Protein AF-A0A6N9CBY8-F1 (afdb_monomer_lite)

Foldseek 3Di:
DVVVVVVVVVVVVVPDDPPPPCALVNLLVVQLVVLCPDDPPPDPLQSVLSNLLSVLLCVLVVLCDPVNPPSVLVSVLLPDAPPVLLVPDDDDPALVVLCVSCVVSVHDSSVRGDNVRQLVVLVVQLVVLVVVCVVVVPDVVSSSSNSNSSSSND

Sequence (154 aa):
MRRFLFIVCVISFAVGGTAWGWWSGGHGIMTKAAVRALPDDMPEFFRAGERMIAHCSYDPDISKNRGTPHVNSAEHPEHYLDLELLKGKPLPKSRYELIQLCTELGIKPDKVGFVPYAVAEWTERLAVAFAEHRKWPNNSFIQSKCLVYAGFIA

Structure (mmCIF, N/CA/C/O backbone):
data_AF-A0A6N9CBY8-F1
#
_entry.id   AF-A0A6N9CBY8-F1
#
loop_
_atom_site.group_PDB
_atom_site.id
_atom_site.type_symbol
_atom_site.label_atom_id
_atom_site.label_alt_id
_atom_site.label_comp_id
_atom_site.label_asym_id
_atom_site.label_entity_id
_atom_site.label_seq_id
_atom_site.pdbx_PDB_ins_code
_atom_site.Cartn_x
_atom_site.Cartn_y
_atom_site.Cartn_z
_atom_site.occupancy
_atom_site.B_iso_or_equiv
_atom_site.auth_seq_id
_atom_site.auth_comp_id
_atom_site.auth_asym_id
_atom_site.auth_atom_id
_atom_site.pdbx_PDB_model_num
ATOM 1 N N . MET A 1 1 ? -2.396 -35.326 39.104 1.00 62.94 1 MET A N 1
ATOM 2 C CA . MET A 1 1 ? -2.941 -34.668 37.891 1.00 62.94 1 MET A CA 1
ATOM 3 C C . MET A 1 1 ? -2.466 -33.225 37.730 1.00 62.94 1 MET A C 1
ATOM 5 O O . MET A 1 1 ? -1.780 -32.943 36.762 1.00 62.94 1 MET A O 1
ATOM 9 N N . ARG A 1 2 ? -2.723 -32.324 38.690 1.00 70.38 2 ARG A N 1
ATOM 10 C CA . ARG A 1 2 ? -2.383 -30.887 38.583 1.00 70.38 2 ARG A CA 1
ATOM 11 C C . ARG A 1 2 ? -0.879 -30.583 38.412 1.00 70.38 2 ARG A C 1
ATOM 13 O O . ARG A 1 2 ? -0.518 -29.746 37.599 1.00 70.38 2 ARG A O 1
ATOM 20 N N . ARG A 1 3 ? -0.002 -31.321 39.109 1.00 73.94 3 ARG A N 1
ATOM 21 C CA . ARG A 1 3 ? 1.467 -31.234 38.941 1.00 73.94 3 ARG A CA 1
ATOM 22 C C . ARG A 1 3 ? 1.952 -31.759 37.588 1.00 73.94 3 ARG A C 1
ATOM 24 O O . ARG A 1 3 ? 2.873 -31.198 37.018 1.00 73.94 3 ARG A O 1
ATOM 31 N N . PHE A 1 4 ? 1.306 -32.803 37.072 1.00 79.56 4 PHE A N 1
ATOM 32 C CA . PHE A 1 4 ? 1.647 -33.388 35.776 1.00 79.56 4 PHE A CA 1
ATOM 33 C C . PHE A 1 4 ? 1.271 -32.439 34.631 1.00 79.56 4 PHE A C 1
ATOM 35 O O . PHE A 1 4 ? 2.102 -32.172 33.775 1.00 79.56 4 PHE A O 1
ATOM 42 N N . LEU A 1 5 ? 0.077 -31.830 34.682 1.00 77.19 5 LEU A N 1
ATOM 43 C CA . LEU A 1 5 ? -0.313 -30.769 33.743 1.00 77.19 5 LEU A CA 1
ATOM 44 C C . LEU A 1 5 ? 0.651 -29.578 33.777 1.00 77.19 5 LEU A C 1
ATOM 46 O O . LEU A 1 5 ? 1.016 -29.059 32.730 1.00 77.19 5 LEU A O 1
ATOM 50 N N . PHE A 1 6 ? 1.085 -29.166 34.970 1.00 84.00 6 PHE A N 1
ATOM 51 C CA . PHE A 1 6 ? 2.018 -28.051 35.114 1.00 84.00 6 PHE A CA 1
ATOM 52 C C . PHE A 1 6 ? 3.370 -28.351 34.454 1.00 84.00 6 PHE A C 1
ATOM 54 O O . PHE A 1 6 ? 3.898 -27.521 33.722 1.00 84.00 6 PHE A O 1
ATOM 61 N N . ILE A 1 7 ? 3.893 -29.565 34.652 1.00 84.00 7 ILE A N 1
ATOM 62 C CA . ILE A 1 7 ? 5.137 -30.024 34.020 1.00 84.00 7 ILE A CA 1
ATOM 63 C C . ILE A 1 7 ? 4.981 -30.086 32.494 1.00 84.00 7 ILE A C 1
ATOM 65 O O . ILE A 1 7 ? 5.850 -29.596 31.780 1.00 84.00 7 ILE A O 1
ATOM 69 N N . VAL A 1 8 ? 3.861 -30.609 31.986 1.00 82.56 8 VAL A N 1
ATOM 70 C CA . VAL A 1 8 ? 3.581 -30.660 30.540 1.00 82.56 8 VAL A CA 1
ATOM 71 C C . VAL A 1 8 ? 3.495 -29.256 29.928 1.00 82.56 8 VAL A C 1
ATOM 73 O O . VAL A 1 8 ? 4.068 -29.027 28.864 1.00 82.56 8 VAL A O 1
ATOM 76 N N . CYS A 1 9 ? 2.855 -28.290 30.597 1.00 81.06 9 CYS A N 1
ATOM 77 C CA . CYS A 1 9 ? 2.814 -26.898 30.135 1.00 81.06 9 CYS A CA 1
ATOM 78 C C . CYS A 1 9 ? 4.204 -26.248 30.115 1.00 81.06 9 CYS A C 1
ATOM 80 O O . CYS A 1 9 ? 4.548 -25.599 29.131 1.00 81.06 9 CYS A O 1
ATOM 82 N N . VAL A 1 10 ? 5.017 -26.443 31.158 1.00 82.06 10 VAL A N 1
ATOM 83 C CA . VAL A 1 10 ? 6.383 -25.892 31.222 1.00 82.06 10 VAL A CA 1
ATOM 84 C C . VAL A 1 10 ? 7.268 -26.487 30.127 1.00 82.06 10 VAL A C 1
ATOM 86 O O . VAL A 1 10 ? 7.982 -25.746 29.460 1.00 82.06 10 VAL A O 1
ATOM 89 N N . ILE A 1 11 ? 7.178 -27.799 29.881 1.00 80.38 11 ILE A N 1
ATOM 90 C CA . ILE A 1 11 ? 7.903 -28.454 28.784 1.00 80.38 11 ILE A CA 1
ATOM 91 C C . ILE A 1 11 ? 7.416 -27.927 27.427 1.00 80.38 11 ILE A C 1
ATOM 93 O O . ILE A 1 11 ? 8.234 -27.629 26.567 1.00 80.38 11 ILE A O 1
ATOM 97 N N . SER A 1 12 ? 6.108 -27.731 27.239 1.00 75.44 12 SER A N 1
ATOM 98 C CA . SER A 1 12 ? 5.559 -27.196 25.982 1.00 75.44 12 SER A CA 1
ATOM 99 C C . SER A 1 12 ? 6.034 -25.765 25.696 1.00 75.44 12 SER A C 1
ATOM 101 O O . SER A 1 12 ? 6.345 -25.443 24.554 1.00 75.44 12 SER A O 1
ATOM 103 N N . PHE A 1 13 ? 6.159 -24.922 26.727 1.00 72.69 13 PHE A N 1
ATOM 104 C CA . PHE A 1 13 ? 6.748 -23.583 26.602 1.00 72.69 13 PHE A CA 1
ATOM 105 C C . PHE A 1 13 ? 8.266 -23.616 26.380 1.00 72.69 13 PHE A C 1
ATOM 107 O O . PHE A 1 13 ? 8.786 -22.777 25.654 1.00 72.69 13 PHE A O 1
ATOM 114 N N . ALA A 1 14 ? 8.977 -24.578 26.975 1.00 74.31 14 ALA A N 1
ATOM 115 C CA . ALA A 1 14 ? 10.425 -24.723 26.819 1.00 74.31 14 ALA A CA 1
ATOM 116 C C . ALA A 1 14 ? 10.837 -25.313 25.456 1.00 74.31 14 ALA A C 1
ATOM 118 O O . ALA A 1 14 ? 11.952 -25.073 25.001 1.00 74.31 14 ALA A O 1
ATOM 119 N N . VAL A 1 15 ? 9.952 -26.083 24.813 1.00 74.44 15 VAL A N 1
ATOM 120 C CA . VAL A 1 15 ? 10.174 -26.712 23.495 1.00 74.44 15 VAL A CA 1
ATOM 121 C C . VAL A 1 15 ? 9.581 -25.873 22.351 1.00 74.44 15 VAL A C 1
ATOM 123 O O . VAL A 1 15 ? 9.881 -26.113 21.182 1.00 74.44 15 VAL A O 1
ATOM 126 N N . GLY A 1 16 ? 8.776 -24.853 22.663 1.00 67.06 16 GLY A N 1
ATOM 127 C CA . GLY A 1 16 ? 8.313 -23.878 21.683 1.00 67.06 16 GLY A CA 1
ATOM 128 C C . GLY A 1 16 ? 9.490 -23.082 21.123 1.00 67.06 16 GLY A C 1
ATOM 129 O O . GLY A 1 16 ? 10.030 -22.208 21.797 1.00 67.06 16 GLY A O 1
ATOM 130 N N . GLY A 1 17 ? 9.902 -23.382 19.889 1.00 67.62 17 GLY A N 1
ATOM 131 C CA . GLY A 1 17 ? 10.870 -22.558 19.170 1.00 67.62 17 GLY A CA 1
ATOM 132 C C . GLY A 1 17 ? 10.383 -21.112 19.049 1.00 67.62 17 GLY A C 1
ATOM 133 O O . GLY A 1 17 ? 9.183 -20.838 19.091 1.00 67.62 17 GLY A O 1
ATOM 134 N N . THR A 1 18 ? 11.311 -20.170 18.875 1.00 66.25 18 THR A N 1
ATOM 135 C CA . THR A 1 18 ? 10.951 -18.783 18.567 1.00 66.25 18 THR A CA 1
ATOM 136 C C . THR A 1 18 ? 10.151 -18.766 17.267 1.00 66.25 18 THR A C 1
ATOM 138 O O . THR A 1 18 ? 10.703 -19.043 16.201 1.00 66.25 18 THR A O 1
ATOM 141 N N . ALA A 1 19 ? 8.860 -18.445 17.334 1.00 59.44 19 ALA A N 1
ATOM 142 C CA . ALA A 1 19 ? 8.115 -18.070 16.146 1.00 59.44 19 ALA A CA 1
ATOM 143 C C . ALA A 1 19 ? 8.682 -16.726 15.685 1.00 59.44 19 ALA A C 1
ATOM 145 O O . ALA A 1 19 ? 8.431 -15.688 16.299 1.00 59.44 19 ALA A O 1
ATOM 146 N N . TRP A 1 20 ? 9.516 -16.758 14.648 1.00 57.41 20 TRP A N 1
ATOM 147 C CA . TRP A 1 20 ? 9.932 -15.548 13.957 1.00 57.41 20 TRP A CA 1
ATOM 148 C C . TRP A 1 20 ? 8.659 -14.985 13.334 1.00 57.41 20 TRP A C 1
ATOM 150 O O . TRP A 1 20 ? 8.145 -15.536 12.363 1.00 57.41 20 TRP A O 1
ATOM 160 N N . GLY A 1 21 ? 8.085 -13.962 13.967 1.00 56.62 21 GLY A N 1
ATOM 161 C CA . GLY A 1 21 ? 6.940 -13.262 13.404 1.00 56.62 21 GLY A CA 1
ATOM 162 C C . GLY A 1 21 ? 7.283 -12.710 12.022 1.00 56.62 21 GLY A C 1
ATOM 163 O O . GLY A 1 21 ? 8.454 -12.618 11.643 1.00 56.62 21 GLY A O 1
ATOM 164 N N . TRP A 1 22 ? 6.257 -12.293 11.289 1.00 59.88 22 TRP A N 1
ATOM 165 C CA . TRP A 1 22 ? 6.352 -11.661 9.971 1.00 59.88 22 TRP A CA 1
ATOM 166 C C . TRP A 1 22 ? 6.985 -10.259 10.015 1.00 59.88 22 TRP A C 1
ATOM 168 O O . TRP A 1 22 ? 6.540 -9.358 9.328 1.00 59.88 22 TRP A O 1
ATOM 178 N N . TRP A 1 23 ? 8.000 -10.038 10.851 1.00 64.19 23 TRP A N 1
ATOM 179 C CA . TRP A 1 23 ? 8.769 -8.796 10.864 1.00 64.19 23 TRP A CA 1
ATOM 180 C C . TRP A 1 23 ? 9.608 -8.681 9.576 1.00 64.19 23 TRP A C 1
ATOM 182 O O . TRP A 1 23 ? 9.425 -9.451 8.634 1.00 64.19 23 TRP A O 1
ATOM 192 N N . SER A 1 24 ? 10.576 -7.768 9.523 1.00 62.62 24 SER A N 1
ATOM 193 C CA . SER A 1 24 ? 11.369 -7.458 8.320 1.00 62.62 24 SER A CA 1
ATOM 194 C C . SER A 1 24 ? 11.891 -8.672 7.528 1.00 62.62 24 SER A C 1
ATOM 196 O O . SER A 1 24 ? 11.912 -8.641 6.305 1.00 62.62 24 SER A O 1
ATOM 198 N N . GLY A 1 25 ? 12.266 -9.782 8.171 1.00 73.00 25 GLY A N 1
ATOM 199 C CA . GLY A 1 25 ? 12.653 -11.001 7.445 1.00 73.00 25 GLY A CA 1
ATOM 200 C C . GLY A 1 25 ? 11.519 -11.606 6.600 1.00 73.00 25 GLY A C 1
ATOM 201 O O . GLY A 1 25 ? 11.756 -12.028 5.469 1.00 73.00 25 GLY A O 1
ATOM 202 N N . GLY A 1 26 ? 10.292 -11.621 7.127 1.00 83.62 26 GLY A N 1
ATOM 203 C CA . GLY A 1 26 ? 9.109 -12.206 6.491 1.00 83.62 26 GLY A CA 1
ATOM 204 C C . GLY A 1 26 ? 8.666 -11.439 5.248 1.00 83.62 26 GLY A C 1
ATOM 205 O O . GLY A 1 26 ? 8.597 -12.040 4.175 1.00 83.62 26 GLY A O 1
ATOM 206 N N . HIS A 1 27 ? 8.466 -10.119 5.369 1.00 89.19 27 HIS A N 1
ATOM 207 C CA . HIS A 1 27 ? 8.075 -9.254 4.244 1.00 89.19 27 HIS A CA 1
ATOM 208 C C . HIS A 1 27 ? 9.030 -9.404 3.059 1.00 89.19 27 HIS A C 1
ATOM 210 O O . HIS A 1 27 ? 8.608 -9.647 1.930 1.00 89.19 27 HIS A O 1
ATOM 216 N N . GLY A 1 28 ? 10.339 -9.375 3.315 1.00 92.69 28 GLY A N 1
ATOM 217 C CA . GLY A 1 28 ? 11.341 -9.489 2.262 1.00 92.69 28 GLY A CA 1
ATOM 218 C C . GLY A 1 28 ? 11.340 -10.851 1.575 1.00 92.69 28 GLY A C 1
ATOM 219 O O . GLY A 1 28 ? 11.472 -10.930 0.354 1.00 92.69 28 GLY A O 1
ATOM 220 N N . ILE A 1 29 ? 11.204 -11.938 2.341 1.00 92.69 29 ILE A N 1
ATOM 221 C CA . ILE A 1 29 ? 11.155 -13.301 1.793 1.00 92.69 29 ILE A CA 1
ATOM 222 C C . ILE A 1 29 ? 9.894 -13.491 0.947 1.00 92.69 29 ILE A C 1
ATOM 224 O O . ILE A 1 29 ? 9.995 -13.966 -0.186 1.00 92.69 29 ILE A O 1
ATOM 228 N N . MET A 1 30 ? 8.731 -13.092 1.467 1.00 92.75 30 MET A N 1
ATOM 229 C CA . MET A 1 30 ? 7.453 -13.203 0.762 1.00 92.75 30 MET A CA 1
ATOM 230 C C . MET A 1 30 ? 7.435 -12.357 -0.507 1.00 92.75 30 MET A C 1
ATOM 232 O O . MET A 1 30 ? 7.072 -12.864 -1.565 1.00 92.75 30 MET A O 1
ATOM 236 N N . THR A 1 31 ? 7.919 -11.117 -0.436 1.00 95.62 31 THR A N 1
ATOM 237 C CA . THR A 1 31 ? 7.987 -10.217 -1.592 1.00 95.62 31 THR A CA 1
ATOM 238 C C . THR A 1 31 ? 8.865 -10.793 -2.697 1.00 95.62 31 THR A C 1
ATOM 240 O O . THR A 1 31 ? 8.462 -10.838 -3.858 1.00 95.62 31 THR A O 1
ATOM 243 N N . LYS A 1 32 ? 10.054 -11.310 -2.357 1.00 96.94 32 LYS A N 1
ATOM 244 C CA . LYS A 1 32 ? 10.926 -11.968 -3.343 1.00 96.94 32 LYS A CA 1
ATOM 245 C C . LYS A 1 32 ? 10.258 -13.193 -3.953 1.00 96.94 32 LYS A C 1
ATOM 247 O O . LYS A 1 32 ? 10.345 -13.389 -5.160 1.00 96.94 32 LYS A O 1
ATOM 252 N N . ALA A 1 33 ? 9.595 -14.013 -3.137 1.00 96.81 33 ALA A N 1
ATOM 253 C CA . ALA A 1 33 ? 8.868 -15.177 -3.627 1.00 96.81 33 ALA A CA 1
ATOM 254 C C . ALA A 1 33 ? 7.737 -14.773 -4.590 1.00 96.81 33 ALA A C 1
ATOM 256 O O . ALA A 1 33 ? 7.616 -15.375 -5.654 1.00 96.81 33 ALA A O 1
ATOM 257 N N . ALA A 1 34 ? 6.979 -13.721 -4.266 1.00 96.81 34 ALA A N 1
ATOM 258 C CA . ALA A 1 34 ? 5.929 -13.182 -5.123 1.00 96.81 34 ALA A CA 1
ATOM 259 C C . ALA A 1 34 ? 6.487 -12.677 -6.462 1.00 96.81 34 ALA A C 1
ATOM 261 O O . ALA A 1 34 ? 5.960 -13.038 -7.510 1.00 96.81 34 ALA A O 1
ATOM 262 N N . VAL A 1 35 ? 7.592 -11.919 -6.450 1.00 97.81 35 VAL A N 1
ATOM 263 C CA . VAL A 1 35 ? 8.232 -11.423 -7.683 1.00 97.81 35 VAL A CA 1
ATOM 264 C C . VAL A 1 35 ? 8.770 -12.570 -8.544 1.00 97.81 35 VAL A C 1
ATOM 266 O O . VAL A 1 35 ? 8.604 -12.553 -9.761 1.00 97.81 35 VAL A O 1
ATOM 269 N N . ARG A 1 36 ? 9.372 -13.599 -7.937 1.00 97.50 36 ARG A N 1
ATOM 270 C CA . ARG A 1 36 ? 9.874 -14.785 -8.660 1.00 97.50 36 ARG A CA 1
ATOM 271 C C . ARG A 1 36 ? 8.770 -15.640 -9.269 1.00 97.50 36 ARG A C 1
ATOM 273 O O . ARG A 1 36 ? 9.033 -16.352 -10.230 1.00 97.50 36 ARG A O 1
ATOM 280 N N . ALA A 1 37 ? 7.570 -15.595 -8.698 1.00 97.88 37 ALA A N 1
ATOM 281 C CA . ALA A 1 37 ? 6.404 -16.310 -9.201 1.00 97.88 37 ALA A CA 1
ATOM 282 C C . ALA A 1 37 ? 5.679 -15.559 -10.332 1.00 97.88 37 ALA A C 1
ATOM 284 O O . ALA A 1 37 ? 4.702 -16.082 -10.871 1.00 97.88 37 ALA A O 1
ATOM 285 N N . LEU A 1 38 ? 6.120 -14.343 -10.684 1.00 97.44 38 LEU A N 1
ATOM 286 C CA . LEU A 1 38 ? 5.511 -13.578 -11.767 1.00 97.44 38 LEU A CA 1
ATOM 287 C C . LEU A 1 38 ? 5.688 -14.295 -13.115 1.00 97.44 38 LEU A C 1
ATOM 289 O O . LEU A 1 38 ? 6.763 -14.838 -13.385 1.00 97.44 38 LEU A O 1
ATOM 293 N N . PRO A 1 39 ? 4.661 -14.261 -13.978 1.00 97.62 39 PRO A N 1
ATOM 294 C CA . PRO A 1 39 ? 4.732 -14.846 -15.311 1.00 97.62 39 PRO A CA 1
ATOM 295 C C . PRO A 1 39 ? 5.735 -14.114 -16.217 1.00 97.62 39 PRO A C 1
ATOM 297 O O . PRO A 1 39 ? 6.113 -12.964 -15.979 1.00 97.62 39 PRO A O 1
ATOM 300 N N . ASP A 1 40 ? 6.163 -14.787 -17.288 1.00 95.88 40 ASP A N 1
ATOM 301 C CA . ASP A 1 40 ? 7.166 -14.258 -18.221 1.00 95.88 40 ASP A CA 1
ATOM 302 C C . ASP A 1 40 ? 6.696 -13.043 -19.033 1.00 95.88 40 ASP A C 1
ATOM 304 O O . ASP A 1 40 ? 7.531 -12.270 -19.508 1.00 95.88 40 ASP A O 1
ATOM 308 N N . ASP A 1 41 ? 5.381 -12.852 -19.165 1.00 95.62 41 ASP A N 1
ATOM 309 C CA . ASP A 1 41 ? 4.770 -11.687 -19.812 1.00 95.62 41 ASP A CA 1
ATOM 310 C C . ASP A 1 41 ? 4.833 -10.414 -18.948 1.00 95.62 41 ASP A C 1
ATOM 312 O O . ASP A 1 41 ? 4.570 -9.313 -19.440 1.00 95.62 41 ASP A O 1
ATOM 316 N N . MET A 1 42 ? 5.251 -10.529 -17.683 1.00 97.38 42 MET A N 1
ATOM 317 C CA . MET A 1 42 ? 5.511 -9.379 -16.831 1.00 97.38 42 MET A CA 1
ATOM 318 C C . MET A 1 42 ? 6.763 -8.616 -17.307 1.00 97.38 42 MET A C 1
ATOM 320 O O . MET A 1 42 ? 7.795 -9.251 -17.572 1.00 97.38 42 MET A O 1
ATOM 324 N N . PRO A 1 43 ? 6.737 -7.264 -17.373 1.00 97.31 43 PRO A N 1
ATOM 325 C CA . PRO A 1 43 ? 7.859 -6.474 -17.873 1.00 97.31 43 PRO A CA 1
ATOM 326 C C . PRO A 1 43 ? 9.193 -6.831 -17.212 1.00 97.31 43 PRO A C 1
ATOM 328 O O . PRO A 1 43 ? 9.293 -6.906 -15.986 1.00 97.31 43 PRO A O 1
ATOM 331 N N . GLU A 1 44 ? 10.236 -7.001 -18.029 1.00 97.19 44 GLU A N 1
ATOM 332 C CA . GLU A 1 44 ? 11.561 -7.445 -17.573 1.00 97.19 44 GLU A CA 1
ATOM 333 C C . GLU A 1 44 ? 12.122 -6.550 -16.462 1.00 97.19 44 GLU A C 1
ATOM 335 O O . GLU A 1 44 ? 12.598 -7.062 -15.451 1.00 97.19 44 GLU A O 1
ATOM 340 N N . PHE A 1 45 ? 11.987 -5.222 -16.592 1.00 98.00 45 PHE A N 1
ATOM 341 C CA . PHE A 1 45 ? 12.456 -4.275 -15.572 1.00 98.00 45 PHE A CA 1
ATOM 342 C C . PHE A 1 45 ? 11.835 -4.554 -14.193 1.00 98.00 45 PHE A C 1
ATOM 344 O O . PHE A 1 45 ? 12.478 -4.353 -13.165 1.00 98.00 45 PHE A O 1
ATOM 351 N N . PHE A 1 46 ? 10.580 -5.012 -14.172 1.00 98.38 46 PHE A N 1
ATOM 352 C CA . PHE A 1 46 ? 9.835 -5.267 -12.951 1.00 98.38 46 PHE A CA 1
ATOM 353 C C . PHE A 1 46 ? 10.278 -6.583 -12.311 1.00 98.38 46 PHE A C 1
ATOM 355 O O . PHE A 1 46 ? 10.576 -6.610 -11.119 1.00 98.38 46 PHE A O 1
ATOM 362 N N . ARG A 1 47 ? 10.427 -7.646 -13.115 1.00 98.06 47 ARG A N 1
ATOM 363 C CA . ARG A 1 47 ? 10.975 -8.935 -12.655 1.00 98.06 47 ARG A CA 1
ATOM 364 C C . ARG A 1 47 ? 12.414 -8.792 -12.148 1.00 98.06 47 ARG A C 1
ATOM 366 O O . ARG A 1 47 ? 12.743 -9.280 -11.070 1.00 98.06 47 ARG A O 1
ATOM 373 N N . ALA A 1 48 ? 13.257 -8.047 -12.866 1.00 97.88 48 ALA A N 1
ATOM 374 C CA . ALA A 1 48 ? 14.627 -7.733 -12.452 1.00 97.88 48 ALA A CA 1
ATOM 375 C C . ALA A 1 48 ? 14.691 -6.826 -11.203 1.00 97.88 48 ALA A C 1
ATOM 377 O O . ALA A 1 48 ? 15.706 -6.787 -10.502 1.00 97.88 48 ALA A O 1
ATOM 378 N N . GLY A 1 49 ? 13.599 -6.119 -10.900 1.00 98.12 49 GLY A N 1
ATOM 379 C CA . GLY A 1 49 ? 13.451 -5.220 -9.761 1.00 98.12 49 GLY A CA 1
ATOM 380 C C . GLY A 1 49 ? 13.255 -5.902 -8.404 1.00 98.12 49 GLY A C 1
ATOM 381 O O . GLY A 1 49 ? 13.128 -5.186 -7.413 1.00 98.12 49 GLY A O 1
ATOM 382 N N . GLU A 1 50 ? 13.273 -7.241 -8.320 1.00 98.06 50 GLU A N 1
ATOM 383 C CA . GLU A 1 50 ? 13.037 -8.038 -7.098 1.00 98.06 50 GLU A CA 1
ATOM 384 C C . GLU A 1 50 ? 13.649 -7.422 -5.831 1.00 98.06 50 GLU A C 1
ATOM 386 O O . GLU A 1 50 ? 12.967 -7.241 -4.823 1.00 98.06 50 GLU A O 1
ATOM 391 N N . ARG A 1 51 ? 14.947 -7.098 -5.867 1.00 97.69 51 ARG A N 1
ATOM 392 C CA . ARG A 1 51 ? 15.661 -6.588 -4.686 1.00 97.69 51 ARG A CA 1
ATOM 393 C C . ARG A 1 51 ? 15.163 -5.218 -4.239 1.00 97.69 51 ARG A C 1
ATOM 395 O O . ARG A 1 51 ? 15.180 -4.956 -3.045 1.00 97.69 51 ARG A O 1
ATOM 402 N N . MET A 1 52 ? 14.751 -4.372 -5.181 1.00 98.00 52 MET A N 1
ATOM 403 C CA . MET A 1 52 ? 14.199 -3.052 -4.885 1.00 98.00 52 MET A CA 1
ATOM 404 C C . MET A 1 52 ? 12.790 -3.181 -4.305 1.00 98.00 52 MET A C 1
ATOM 406 O O . MET A 1 52 ? 12.515 -2.610 -3.257 1.00 98.00 52 MET A O 1
ATOM 410 N N . ILE A 1 53 ? 11.933 -3.997 -4.926 1.00 98.44 53 ILE A N 1
ATOM 411 C CA . ILE A 1 53 ? 10.564 -4.248 -4.446 1.00 98.44 53 ILE A CA 1
ATOM 412 C C . ILE A 1 53 ? 10.608 -4.802 -3.013 1.00 98.44 53 ILE A C 1
ATOM 414 O O . ILE A 1 53 ? 9.971 -4.260 -2.117 1.00 98.44 53 ILE A O 1
ATOM 418 N N . ALA A 1 54 ? 11.444 -5.816 -2.769 1.00 96.81 54 ALA A N 1
ATOM 419 C CA . ALA A 1 54 ? 11.622 -6.415 -1.446 1.00 96.81 54 ALA A CA 1
ATOM 420 C C . ALA A 1 54 ? 12.338 -5.513 -0.430 1.00 96.81 54 ALA A C 1
ATOM 422 O O . ALA A 1 54 ? 12.357 -5.833 0.752 1.00 96.81 54 ALA A O 1
ATOM 423 N N . HIS A 1 55 ? 12.996 -4.440 -0.869 1.00 96.44 55 HIS A N 1
ATOM 424 C CA . HIS A 1 55 ? 13.530 -3.432 0.042 1.00 96.44 55 HIS A CA 1
ATOM 425 C C . HIS A 1 55 ? 12.428 -2.453 0.455 1.00 96.44 55 HIS A C 1
ATOM 427 O O . HIS A 1 55 ? 12.260 -2.195 1.643 1.00 96.44 55 HIS A O 1
ATOM 433 N N . CYS A 1 56 ? 11.635 -1.979 -0.508 1.00 97.19 56 CYS A N 1
ATOM 434 C CA .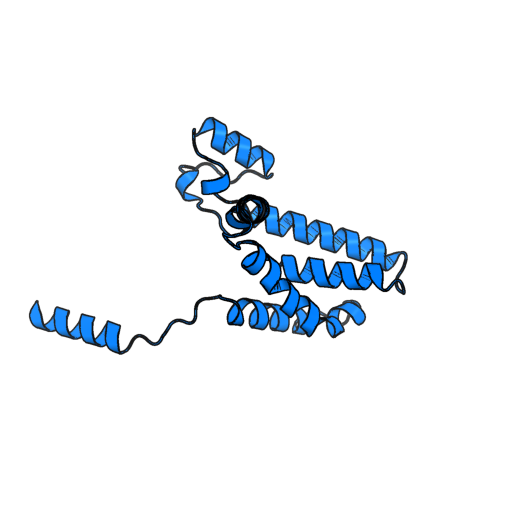 CYS A 1 56 ? 10.523 -1.066 -0.253 1.00 97.19 56 CYS A CA 1
ATOM 435 C C . CYS A 1 56 ? 9.361 -1.706 0.517 1.00 97.19 56 CYS A C 1
ATOM 437 O O . CYS A 1 56 ? 8.590 -0.979 1.133 1.00 97.19 56 CYS A O 1
ATOM 439 N N . SER A 1 57 ? 9.249 -3.039 0.564 1.00 95.81 57 SER A N 1
ATOM 440 C CA . SER A 1 57 ? 8.266 -3.721 1.425 1.00 95.81 57 SER A CA 1
ATOM 441 C C . SER A 1 57 ? 8.482 -3.479 2.921 1.00 95.81 57 SER A C 1
ATOM 443 O O . SER A 1 57 ? 7.614 -3.778 3.730 1.00 95.81 57 SER A O 1
ATOM 445 N N . TYR A 1 58 ? 9.639 -2.947 3.325 1.00 94.69 58 TYR A N 1
ATOM 446 C CA . TYR A 1 58 ? 9.883 -2.563 4.718 1.00 94.69 58 TYR A CA 1
ATOM 447 C C . TYR A 1 58 ? 9.425 -1.139 5.036 1.00 94.69 58 TYR A C 1
ATOM 449 O O . TYR A 1 58 ? 9.272 -0.799 6.210 1.00 94.69 58 TYR A O 1
ATOM 457 N N . ASP A 1 59 ? 9.231 -0.293 4.023 1.00 94.75 59 ASP A N 1
ATOM 458 C CA . ASP A 1 59 ? 8.962 1.134 4.205 1.00 94.75 59 ASP A CA 1
ATOM 459 C C . ASP A 1 59 ? 7.652 1.412 4.967 1.00 94.75 59 ASP A C 1
ATOM 461 O O . ASP A 1 59 ? 7.673 2.296 5.832 1.00 94.75 59 ASP A O 1
ATOM 465 N N . PRO A 1 60 ? 6.549 0.660 4.756 1.00 93.94 60 PRO A N 1
ATOM 466 C CA . PRO A 1 60 ? 5.345 0.757 5.588 1.00 93.94 60 PRO A CA 1
ATOM 467 C C . PRO A 1 60 ? 5.632 0.539 7.084 1.00 93.94 60 PRO A C 1
ATOM 469 O O . PRO A 1 60 ? 5.192 1.297 7.949 1.00 93.94 60 PRO A O 1
ATOM 472 N N . ASP A 1 61 ? 6.451 -0.460 7.417 1.00 92.88 61 ASP A N 1
ATOM 473 C CA . ASP A 1 61 ? 6.837 -0.746 8.801 1.00 92.88 61 ASP A CA 1
ATOM 474 C C . ASP A 1 61 ? 7.750 0.327 9.398 1.00 92.88 61 ASP A C 1
ATOM 476 O O . ASP A 1 61 ? 7.558 0.751 10.542 1.00 92.88 61 ASP A O 1
ATOM 480 N N . ILE A 1 62 ? 8.715 0.809 8.615 1.00 93.56 62 ILE A N 1
ATOM 481 C CA . ILE A 1 62 ? 9.630 1.885 9.012 1.00 93.56 62 ILE A CA 1
ATOM 482 C C . ILE A 1 62 ? 8.857 3.190 9.252 1.00 93.56 62 ILE A C 1
ATOM 484 O O . ILE A 1 62 ? 9.143 3.919 10.206 1.00 93.56 62 ILE A O 1
ATOM 488 N N . SER A 1 63 ? 7.842 3.465 8.434 1.00 94.12 63 SER A N 1
ATOM 489 C CA . SER A 1 63 ? 6.996 4.663 8.506 1.00 94.12 63 SER A CA 1
ATOM 490 C C . SER A 1 63 ? 6.142 4.723 9.780 1.00 94.12 63 SER A C 1
ATOM 492 O O . SER A 1 63 ? 5.752 5.805 10.224 1.00 94.12 63 SER A O 1
ATOM 494 N N . LYS A 1 64 ? 5.968 3.595 10.483 1.00 91.94 64 LYS A N 1
ATOM 495 C CA . LYS A 1 64 ? 5.407 3.542 11.846 1.00 91.94 64 LYS A CA 1
ATOM 496 C C . LYS A 1 64 ? 6.407 3.970 12.936 1.00 91.94 64 LYS A C 1
ATOM 498 O O . LYS A 1 64 ? 6.191 3.682 14.116 1.00 91.94 64 LYS A O 1
ATOM 503 N N . ASN A 1 65 ? 7.468 4.708 12.611 1.00 93.75 65 ASN A N 1
ATOM 504 C CA . ASN A 1 65 ? 8.393 5.269 13.597 1.00 93.75 65 ASN A CA 1
ATOM 505 C C . ASN A 1 65 ? 7.687 6.251 14.557 1.00 93.75 65 ASN A C 1
ATOM 507 O O . ASN A 1 65 ? 7.123 7.266 14.156 1.00 93.75 65 ASN A O 1
ATOM 511 N N . ARG A 1 66 ? 7.755 5.977 15.865 1.00 93.50 66 ARG A N 1
ATOM 512 C CA . ARG A 1 66 ? 7.101 6.790 16.909 1.00 93.50 66 ARG A CA 1
ATOM 513 C C . ARG A 1 66 ? 7.668 8.211 17.042 1.00 93.50 66 ARG A C 1
ATOM 515 O O . ARG A 1 66 ? 6.981 9.075 17.574 1.00 93.50 66 ARG A O 1
ATOM 522 N N . GLY A 1 67 ? 8.891 8.460 16.566 1.00 97.31 67 GLY A N 1
ATOM 523 C CA . GLY A 1 67 ? 9.502 9.795 16.527 1.00 97.31 67 GLY A CA 1
ATOM 524 C C . GLY A 1 67 ? 8.940 10.706 15.430 1.00 97.31 67 GLY A C 1
ATOM 525 O O . GLY A 1 67 ? 9.219 11.901 15.425 1.00 97.31 67 GLY A O 1
ATOM 526 N N . THR A 1 68 ? 8.135 10.164 14.514 1.00 96.62 68 THR A N 1
ATOM 527 C CA . THR A 1 68 ? 7.531 10.891 13.394 1.00 96.62 68 THR A CA 1
ATOM 528 C C . THR A 1 68 ? 6.003 10.783 13.478 1.00 96.62 68 THR A C 1
ATOM 530 O O . THR A 1 68 ? 5.395 9.987 12.759 1.00 96.62 68 THR A O 1
ATOM 533 N N . PRO A 1 69 ? 5.349 11.548 14.376 1.00 96.19 69 PRO A N 1
ATOM 534 C CA . PRO A 1 69 ? 3.963 11.299 14.783 1.00 96.19 69 PRO A CA 1
ATOM 535 C C . PRO A 1 69 ? 2.954 11.390 13.635 1.00 96.19 69 PRO A C 1
ATOM 537 O O . PRO A 1 69 ? 2.002 10.618 13.606 1.00 96.19 69 PRO A O 1
ATOM 540 N N . HIS A 1 70 ? 3.167 12.284 12.668 1.00 97.25 70 HIS A N 1
ATOM 541 C CA . HIS A 1 70 ? 2.244 12.456 11.544 1.00 97.25 70 HIS A CA 1
ATOM 542 C C . HIS A 1 70 ? 2.209 11.227 10.631 1.00 97.25 70 HIS A C 1
ATOM 544 O O . HIS A 1 70 ? 1.141 10.653 10.430 1.00 97.25 70 HIS A O 1
ATOM 550 N N . VAL A 1 71 ? 3.367 10.779 10.136 1.00 96.38 71 VAL A N 1
ATOM 551 C CA . VAL A 1 71 ? 3.437 9.584 9.280 1.00 96.38 71 VAL A CA 1
ATOM 552 C C . VAL A 1 71 ? 3.088 8.318 10.059 1.00 96.38 71 VAL A C 1
ATOM 554 O O . VAL A 1 71 ? 2.357 7.488 9.540 1.00 96.38 71 VAL A O 1
ATOM 557 N N . ASN A 1 72 ? 3.474 8.214 11.337 1.00 96.25 72 ASN A N 1
ATOM 558 C CA . ASN A 1 72 ? 3.058 7.090 12.173 1.00 96.25 72 ASN A CA 1
ATOM 559 C C . ASN A 1 72 ? 1.531 7.011 12.292 1.00 96.25 72 ASN A C 1
ATOM 561 O O . ASN A 1 72 ? 0.972 5.934 12.124 1.00 96.25 72 ASN A O 1
ATOM 565 N N . SER A 1 73 ? 0.859 8.139 12.550 1.00 96.06 73 SER A N 1
ATOM 566 C CA . SER A 1 73 ? -0.601 8.165 12.684 1.00 96.06 73 SER A CA 1
ATOM 567 C C . SER A 1 73 ? -1.329 7.825 11.385 1.00 96.06 73 SER A C 1
ATOM 569 O O . SER A 1 73 ? -2.403 7.234 11.441 1.00 96.06 73 SER A O 1
ATOM 571 N N . ALA A 1 74 ? -0.741 8.177 10.238 1.00 95.75 74 ALA A N 1
ATOM 572 C CA . ALA A 1 74 ? -1.287 7.851 8.928 1.00 95.75 74 ALA A CA 1
ATOM 573 C C . ALA A 1 74 ? -1.068 6.374 8.579 1.00 95.75 74 ALA A C 1
ATOM 575 O O . ALA A 1 74 ? -1.991 5.722 8.119 1.00 95.75 74 ALA A O 1
ATOM 576 N N . GLU A 1 75 ? 0.129 5.846 8.834 1.00 96.56 75 GLU A N 1
ATOM 577 C CA . GLU A 1 75 ? 0.535 4.516 8.383 1.00 96.56 75 GLU A CA 1
ATOM 578 C C . GLU A 1 75 ? 0.072 3.398 9.320 1.00 96.56 75 GLU A C 1
ATOM 580 O O . GLU A 1 75 ? -0.299 2.317 8.880 1.00 96.56 75 GLU A O 1
ATOM 585 N N . HIS A 1 76 ? 0.083 3.631 10.635 1.00 96.25 76 HIS A N 1
ATOM 586 C CA . HIS A 1 76 ? -0.178 2.576 11.613 1.00 96.25 76 HIS A CA 1
ATOM 587 C C . HIS A 1 76 ? -1.523 1.857 11.405 1.00 96.25 76 HIS A C 1
ATOM 589 O O . HIS A 1 76 ? -1.523 0.625 11.434 1.00 96.25 76 HIS A O 1
ATOM 595 N N . PRO A 1 77 ? -2.646 2.559 11.159 1.00 97.44 77 PRO A N 1
ATOM 596 C CA . PRO A 1 77 ? -3.936 1.917 10.918 1.00 97.44 77 PRO A CA 1
ATOM 597 C C . PRO A 1 77 ? -4.031 1.169 9.581 1.00 97.44 77 PRO A C 1
ATOM 599 O O . PRO A 1 77 ? -4.955 0.384 9.400 1.00 97.44 77 PRO A O 1
ATOM 602 N N . GLU A 1 78 ? -3.105 1.365 8.641 1.00 97.25 78 GLU A N 1
ATOM 603 C CA . GLU A 1 78 ? -3.136 0.705 7.325 1.00 97.25 78 GLU A CA 1
ATOM 604 C C . GLU A 1 78 ? -2.692 -0.772 7.393 1.00 97.25 78 GLU A C 1
ATOM 606 O O . GLU A 1 78 ? -2.750 -1.478 6.394 1.00 97.25 78 GLU A O 1
ATOM 611 N N . HIS A 1 79 ? -2.261 -1.265 8.563 1.00 95.25 79 HIS A N 1
ATOM 612 C CA . HIS A 1 79 ? -1.607 -2.578 8.729 1.00 95.25 79 HIS A CA 1
ATOM 613 C C . HIS A 1 79 ? -2.501 -3.669 9.322 1.00 95.25 79 HIS A C 1
ATOM 615 O O . HIS A 1 79 ? -2.060 -4.801 9.513 1.00 95.25 79 HIS A O 1
ATOM 621 N N . TYR A 1 80 ? -3.741 -3.341 9.667 1.00 96.38 80 TYR A N 1
ATOM 622 C CA . TYR A 1 80 ? -4.658 -4.282 10.297 1.00 96.38 80 TYR A CA 1
ATOM 623 C C . TYR A 1 80 ? -6.118 -3.972 9.972 1.00 96.38 80 TYR A C 1
ATOM 625 O O . TYR A 1 80 ? -6.446 -2.960 9.344 1.00 96.38 80 TYR A O 1
ATOM 633 N N . LEU A 1 81 ? -6.980 -4.904 10.379 1.00 97.81 81 LEU A N 1
ATOM 634 C CA . LEU A 1 81 ? -8.427 -4.774 10.365 1.00 97.81 81 LEU A CA 1
ATOM 635 C C . LEU A 1 81 ? -9.024 -5.562 11.539 1.00 97.81 81 LEU A C 1
ATOM 637 O O . LEU A 1 81 ? -9.151 -6.785 11.471 1.00 97.81 81 LEU A O 1
ATOM 641 N N . ASP A 1 82 ? -9.454 -4.845 12.566 1.00 98.00 82 ASP A N 1
ATOM 642 C CA . ASP A 1 82 ? -10.095 -5.372 13.770 1.00 98.00 82 ASP A CA 1
ATOM 643 C C . ASP A 1 82 ? -11.614 -5.453 13.533 1.00 98.00 82 ASP A C 1
ATOM 645 O O . ASP A 1 82 ? -12.413 -4.622 13.985 1.00 98.00 82 ASP A O 1
ATOM 649 N N . LEU A 1 83 ? -12.019 -6.443 12.727 1.00 96.81 83 LEU A N 1
ATOM 650 C CA . LEU A 1 83 ? -13.403 -6.648 12.271 1.00 96.81 83 LEU A CA 1
ATOM 651 C C . LEU A 1 83 ? -14.419 -6.754 13.415 1.00 96.81 83 LEU A C 1
ATOM 653 O O . LEU A 1 83 ? -15.581 -6.377 13.255 1.00 96.81 83 LEU A O 1
ATOM 657 N N . GLU A 1 84 ? -14.011 -7.262 14.573 1.00 97.12 84 GLU A N 1
ATOM 658 C CA . GLU A 1 84 ? -14.855 -7.408 15.754 1.00 97.12 84 GLU A CA 1
ATOM 659 C C . GLU A 1 84 ? -15.390 -6.065 16.269 1.00 97.12 84 GLU A C 1
ATOM 661 O O . GLU A 1 84 ? -16.501 -6.006 16.809 1.00 97.12 84 GLU A O 1
ATOM 666 N N . LEU A 1 85 ? -14.663 -4.967 16.035 1.00 97.81 85 LEU A N 1
ATOM 667 C CA . LEU A 1 85 ? -15.092 -3.624 16.419 1.00 97.81 85 LEU A CA 1
ATOM 668 C C . LEU A 1 85 ? -16.295 -3.142 15.600 1.00 97.81 85 LEU A C 1
ATOM 670 O O . LEU A 1 85 ? -17.055 -2.292 16.070 1.00 97.81 85 LEU A O 1
ATOM 674 N N . LEU A 1 86 ? -16.538 -3.739 14.426 1.00 97.56 86 LEU A N 1
ATOM 675 C CA . LEU A 1 86 ? -17.709 -3.461 13.592 1.00 97.56 86 LEU A CA 1
ATOM 676 C C . LEU A 1 86 ? -19.000 -4.099 14.124 1.00 97.56 86 LEU A C 1
ATOM 678 O O . LEU A 1 86 ? -20.062 -3.901 13.535 1.00 97.56 86 LEU A O 1
ATOM 682 N N . LYS A 1 87 ? -18.956 -4.852 15.235 1.00 95.81 87 LYS A N 1
ATOM 683 C CA . LYS A 1 87 ? -20.143 -5.441 15.893 1.00 95.81 87 LYS A CA 1
ATOM 684 C C . LYS A 1 87 ? -21.009 -6.271 14.929 1.00 95.81 87 LYS A C 1
ATOM 686 O O . LYS A 1 87 ? -22.237 -6.203 14.960 1.00 95.81 87 LYS A O 1
ATOM 691 N N . GLY A 1 88 ? -20.360 -7.022 14.037 1.00 96.31 88 GLY A N 1
ATOM 692 C CA . GLY A 1 88 ? -21.019 -7.870 13.038 1.00 96.31 88 GLY A CA 1
ATOM 693 C C . GLY A 1 88 ? -21.616 -7.122 11.842 1.00 96.31 88 GLY A C 1
ATOM 694 O O . GLY A 1 88 ? -22.269 -7.744 11.005 1.00 96.31 88 GLY A O 1
ATOM 695 N N . LYS A 1 89 ? -21.411 -5.803 11.729 1.00 97.75 89 LYS A N 1
ATOM 696 C CA . LYS A 1 89 ? -21.731 -5.064 10.503 1.00 97.75 89 LYS A CA 1
ATOM 697 C C . LYS A 1 89 ? -20.796 -5.512 9.373 1.00 97.75 89 LYS A C 1
ATOM 699 O O . LYS A 1 89 ? -19.626 -5.793 9.633 1.00 97.75 89 LYS A O 1
ATOM 704 N N . PRO A 1 90 ? -21.293 -5.591 8.127 1.00 97.25 90 PRO A N 1
ATOM 705 C CA . PRO A 1 90 ? -20.453 -5.949 6.994 1.00 97.25 90 PRO A CA 1
ATOM 706 C C . PRO A 1 90 ? -19.372 -4.888 6.778 1.00 97.25 90 PRO A C 1
ATOM 708 O O . PRO A 1 90 ? -19.611 -3.700 7.004 1.00 97.25 90 PRO A O 1
ATOM 711 N N . LEU A 1 91 ? -18.204 -5.321 6.302 1.00 97.19 91 LEU A N 1
ATOM 712 C CA . LEU A 1 91 ? -17.148 -4.410 5.880 1.00 97.19 91 LEU A CA 1
ATOM 713 C C . LEU A 1 91 ? -17.646 -3.577 4.681 1.00 97.19 91 LEU A C 1
ATOM 715 O O . LEU A 1 91 ? -18.084 -4.171 3.689 1.00 97.19 91 LEU A O 1
ATOM 719 N N . PRO A 1 92 ? -17.617 -2.235 4.755 1.00 97.44 92 PRO A N 1
ATOM 720 C CA . PRO A 1 92 ? -18.050 -1.392 3.643 1.00 97.44 92 PRO A CA 1
ATOM 721 C C . PRO A 1 92 ? -17.144 -1.494 2.412 1.00 97.44 92 PRO A C 1
ATOM 723 O O . PRO A 1 92 ? -16.055 -2.062 2.464 1.00 97.44 92 PRO A O 1
ATOM 726 N N . LYS A 1 93 ? -17.597 -0.952 1.276 1.00 95.31 93 LYS A N 1
ATOM 727 C CA . LYS A 1 93 ? -16.857 -1.078 0.010 1.00 95.31 93 LYS A CA 1
ATOM 728 C C . LYS A 1 93 ? -15.719 -0.076 -0.104 1.00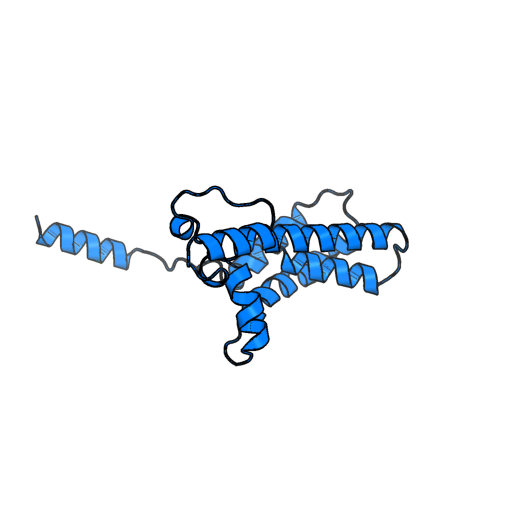 95.31 93 LYS A C 1
ATOM 730 O O . LYS A 1 93 ? -14.747 -0.352 -0.798 1.00 95.31 93 LYS A O 1
ATOM 735 N N . SER A 1 94 ? -15.839 1.083 0.543 1.00 96.44 94 SER A N 1
ATOM 736 C CA . SER A 1 94 ? -14.818 2.131 0.498 1.00 96.44 94 SER A CA 1
ATOM 737 C C . SER A 1 94 ? -14.332 2.545 1.884 1.00 96.44 94 SER A C 1
ATOM 739 O O . SER A 1 94 ? -15.053 2.450 2.880 1.00 96.44 94 SER A O 1
ATOM 741 N N . ARG A 1 95 ? -13.107 3.083 1.931 1.00 97.81 95 ARG A N 1
ATOM 742 C CA . ARG A 1 95 ? -12.491 3.654 3.138 1.00 97.81 95 ARG A CA 1
ATOM 743 C C . ARG A 1 95 ? -13.405 4.682 3.807 1.00 97.81 95 ARG A C 1
ATOM 745 O O . ARG A 1 95 ? -13.556 4.685 5.025 1.00 97.81 95 ARG A O 1
ATOM 752 N N . TYR A 1 96 ? -14.026 5.552 3.013 1.00 98.12 96 TYR A N 1
ATOM 753 C CA . TYR A 1 96 ? -14.904 6.600 3.531 1.00 98.12 96 TYR A CA 1
ATOM 754 C C . TYR A 1 96 ? -16.223 6.047 4.073 1.00 98.12 96 TYR A C 1
ATOM 756 O O . TYR A 1 96 ? -16.692 6.526 5.104 1.00 98.12 96 TYR A O 1
ATOM 764 N N . GLU A 1 97 ? -16.781 5.002 3.460 1.00 98.12 97 GLU A N 1
ATOM 765 C CA . GLU A 1 97 ? -17.939 4.302 4.027 1.00 98.12 97 GLU A CA 1
ATOM 766 C C . GLU A 1 97 ? -17.583 3.602 5.349 1.00 98.12 97 GLU A C 1
ATOM 768 O O . GLU A 1 97 ? -18.388 3.618 6.278 1.00 98.12 97 GLU A O 1
ATOM 773 N N . LEU A 1 98 ? -16.370 3.045 5.488 1.00 98.38 98 LEU A N 1
ATOM 774 C CA . LEU A 1 98 ? -15.892 2.532 6.777 1.00 98.38 98 LEU A CA 1
ATOM 775 C C . LEU A 1 98 ? -15.805 3.639 7.831 1.00 98.38 98 LEU A C 1
ATOM 777 O O . LEU A 1 98 ? -16.250 3.436 8.959 1.00 98.38 98 LEU A O 1
ATOM 781 N N . ILE A 1 99 ? -15.261 4.806 7.482 1.00 98.31 99 ILE A N 1
ATOM 782 C CA . ILE A 1 99 ? -15.181 5.955 8.397 1.00 98.31 99 ILE A CA 1
ATOM 783 C C . ILE A 1 99 ? -16.583 6.385 8.846 1.00 98.31 99 ILE A C 1
ATOM 785 O O . ILE A 1 99 ? -16.803 6.641 10.034 1.00 98.31 99 ILE A O 1
ATOM 789 N N . GLN A 1 100 ? -17.542 6.422 7.919 1.00 98.50 100 GLN A N 1
ATOM 790 C CA . GLN A 1 100 ? -18.931 6.738 8.229 1.00 98.50 100 GLN A CA 1
ATOM 791 C C . GLN A 1 100 ? -19.545 5.691 9.168 1.00 98.50 100 GLN A C 1
ATOM 793 O O . GLN A 1 100 ? -20.086 6.057 10.209 1.00 98.50 100 GLN A O 1
ATOM 798 N N . LEU A 1 101 ? -19.387 4.400 8.868 1.00 98.31 101 LEU A N 1
ATOM 799 C CA . LEU A 1 101 ? -19.868 3.318 9.728 1.00 98.31 101 LEU A CA 1
ATOM 800 C C . LEU A 1 101 ? -19.256 3.396 11.135 1.00 98.31 101 LEU A C 1
ATOM 802 O O . LEU A 1 101 ? -19.954 3.244 12.134 1.00 98.31 101 LEU A O 1
ATOM 806 N N . CYS A 1 102 ? -17.956 3.669 11.234 1.00 98.38 102 CYS A N 1
ATOM 807 C CA . CYS A 1 102 ? -17.286 3.853 12.519 1.00 98.38 102 CYS A CA 1
ATOM 808 C C . CYS A 1 102 ? -17.882 5.028 13.304 1.00 98.38 102 CYS A C 1
ATOM 810 O O . CYS A 1 102 ? -18.122 4.913 14.507 1.00 98.38 102 CYS A 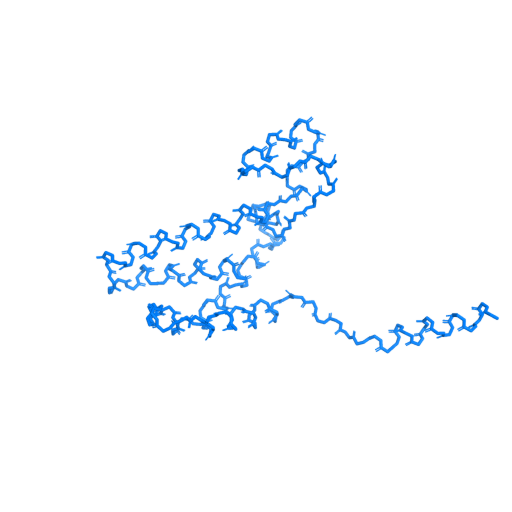O 1
ATOM 812 N N . THR A 1 103 ? -18.186 6.128 12.612 1.00 98.12 103 THR A N 1
ATOM 813 C CA . THR A 1 103 ? -18.857 7.296 13.197 1.00 98.12 103 THR A CA 1
ATOM 814 C C . THR A 1 103 ? -20.238 6.923 13.742 1.00 98.12 103 THR A C 1
ATOM 816 O O . THR A 1 103 ? -20.547 7.246 14.886 1.00 98.12 103 THR A O 1
ATOM 819 N N . GLU A 1 104 ? -21.040 6.178 12.976 1.00 98.06 104 GLU A N 1
ATOM 820 C CA . GLU A 1 104 ? -22.366 5.690 13.391 1.00 98.06 104 GLU A CA 1
ATOM 821 C C . GLU A 1 104 ? -22.299 4.753 14.609 1.00 98.06 104 GLU A C 1
ATOM 823 O O . GLU A 1 104 ? -23.182 4.768 15.467 1.00 98.06 104 GLU A O 1
ATOM 828 N N . LEU A 1 105 ? -21.238 3.949 14.714 1.00 97.75 105 LEU A N 1
ATOM 829 C CA . LEU A 1 105 ? -21.012 3.021 15.824 1.00 97.75 105 LEU A CA 1
ATOM 830 C C . LEU A 1 105 ? -20.340 3.666 17.049 1.00 97.75 105 LEU A C 1
ATOM 832 O O . LEU A 1 105 ? -20.197 2.990 18.076 1.00 97.75 105 LEU A O 1
ATOM 836 N N . GLY A 1 106 ? -19.927 4.935 16.953 1.00 98.00 106 GLY A N 1
ATOM 837 C CA . GLY A 1 106 ? -19.206 5.653 18.006 1.00 98.00 106 GLY A CA 1
ATOM 838 C C . GLY A 1 106 ? -17.798 5.107 18.269 1.00 98.00 106 GLY A C 1
ATOM 839 O O . GLY A 1 106 ? -17.309 5.187 19.395 1.00 98.00 106 GLY A O 1
ATOM 840 N N . ILE A 1 107 ? -17.157 4.519 17.257 1.00 97.38 107 ILE A N 1
ATOM 841 C CA . ILE A 1 107 ? -15.804 3.955 17.338 1.00 97.38 107 ILE A CA 1
ATOM 842 C C . ILE A 1 107 ? -14.834 4.770 16.485 1.00 97.38 107 ILE A C 1
ATOM 844 O O . ILE A 1 107 ? -15.207 5.420 15.511 1.00 97.38 107 ILE A O 1
ATOM 848 N N . LYS A 1 108 ? -13.559 4.735 16.860 1.00 97.75 108 LYS A N 1
ATOM 849 C CA . LYS A 1 108 ? -12.503 5.426 16.126 1.00 97.75 108 LYS A CA 1
ATOM 850 C C . LYS A 1 108 ? -12.088 4.606 14.895 1.00 97.75 108 LYS A C 1
ATOM 852 O O . LYS A 1 108 ? -11.669 3.464 15.085 1.00 97.75 108 LYS A O 1
ATOM 857 N N . PRO A 1 109 ? -12.150 5.155 13.668 1.00 97.62 109 PRO A N 1
ATOM 858 C CA . PRO A 1 109 ? -11.758 4.424 12.461 1.00 97.62 109 PRO A CA 1
ATOM 859 C C . PRO A 1 109 ? -10.309 3.919 12.506 1.00 97.62 109 PRO A C 1
ATOM 861 O O . PRO A 1 109 ? -10.040 2.782 12.134 1.00 97.62 109 PRO A O 1
ATOM 864 N N . ASP A 1 110 ? -9.392 4.721 13.058 1.00 97.12 110 ASP A N 1
ATOM 865 C CA . ASP A 1 110 ? -7.980 4.357 13.232 1.00 97.12 110 ASP A CA 1
ATOM 866 C C . ASP A 1 110 ? -7.759 3.207 14.220 1.00 97.12 110 ASP A C 1
ATOM 868 O O . ASP A 1 110 ? -6.652 2.695 14.287 1.00 97.12 110 ASP A O 1
ATOM 872 N N . LYS A 1 111 ? -8.779 2.812 14.993 1.00 97.88 111 LYS A N 1
ATOM 873 C CA . LYS A 1 111 ? -8.754 1.611 15.840 1.00 97.88 111 LYS A CA 1
ATOM 874 C C . LYS A 1 111 ? -9.317 0.382 15.153 1.00 97.88 111 LYS A C 1
ATOM 876 O O . LYS A 1 111 ? -8.978 -0.711 15.567 1.00 97.88 111 LYS A O 1
ATOM 881 N N . VAL A 1 112 ? -10.158 0.556 14.136 1.00 98.19 112 VAL A N 1
ATOM 882 C CA . VAL A 1 112 ? -10.630 -0.556 13.303 1.00 98.19 112 VAL A CA 1
ATOM 883 C C . VAL A 1 112 ? -9.562 -0.948 12.290 1.00 98.19 112 VAL A C 1
ATOM 885 O O . VAL A 1 112 ? -9.365 -2.129 12.052 1.00 98.19 112 VAL A O 1
ATOM 888 N N . GLY A 1 113 ? -8.852 0.024 11.719 1.00 98.25 113 GLY A N 1
ATOM 889 C CA . GLY A 1 113 ? -7.825 -0.223 10.712 1.00 98.25 113 GLY A CA 1
ATOM 890 C C . GLY A 1 113 ? -8.372 -0.290 9.283 1.00 98.25 113 GLY A C 1
ATOM 891 O O . GLY A 1 113 ? -9.579 -0.393 9.044 1.00 98.25 113 GLY A O 1
ATOM 892 N N . PHE A 1 114 ? -7.462 -0.163 8.320 1.00 98.31 114 PHE A N 1
ATOM 893 C CA . PHE A 1 114 ? -7.761 0.097 6.914 1.00 98.31 114 PHE A CA 1
ATOM 894 C C . PHE A 1 114 ? -7.059 -0.847 5.934 1.00 98.31 114 PHE A C 1
ATOM 896 O O . PHE A 1 114 ? -7.148 -0.603 4.731 1.00 98.31 114 PHE A O 1
ATOM 903 N N . VAL A 1 115 ? -6.414 -1.931 6.390 1.00 97.19 115 VAL A N 1
ATOM 904 C CA . VAL A 1 115 ? -5.563 -2.759 5.509 1.00 97.19 115 VAL A CA 1
ATOM 905 C C . VAL A 1 115 ? -6.216 -3.200 4.187 1.00 97.19 115 VAL A C 1
ATOM 907 O O . VAL A 1 115 ? -5.544 -3.112 3.160 1.00 97.19 115 VAL A O 1
ATOM 910 N N . PRO A 1 116 ? -7.515 -3.571 4.106 1.00 97.19 116 PRO A N 1
ATOM 911 C CA . PRO A 1 116 ? -8.106 -3.950 2.820 1.00 97.19 116 PRO A CA 1
ATOM 912 C C . PRO A 1 116 ? -8.164 -2.782 1.830 1.00 97.19 116 PRO A C 1
ATOM 914 O O . PRO A 1 116 ? -7.995 -2.978 0.629 1.00 97.19 116 PRO A O 1
ATOM 917 N N . TYR A 1 117 ? -8.390 -1.565 2.332 1.00 97.88 117 TYR A N 1
ATOM 918 C CA . TYR A 1 117 ? -8.446 -0.357 1.515 1.00 97.88 117 TYR A CA 1
ATOM 919 C C . TYR A 1 117 ? -7.043 0.091 1.115 1.00 97.88 117 TYR A C 1
ATOM 921 O O . TYR A 1 117 ? -6.827 0.412 -0.048 1.00 97.88 117 TYR A O 1
ATOM 929 N N . ALA A 1 118 ? -6.075 0.033 2.036 1.00 97.44 118 ALA A N 1
ATOM 930 C CA . ALA A 1 118 ? -4.670 0.305 1.745 1.00 97.44 118 ALA A CA 1
ATOM 931 C C . ALA A 1 118 ? -4.163 -0.560 0.582 1.00 97.44 118 ALA A C 1
ATOM 933 O O . ALA A 1 118 ? -3.639 -0.042 -0.406 1.00 97.44 118 ALA A O 1
ATOM 934 N N . VAL A 1 119 ? -4.386 -1.877 0.672 1.00 96.88 119 VAL A N 1
ATOM 935 C CA . VAL A 1 119 ? -3.975 -2.852 -0.348 1.00 96.88 119 VAL A CA 1
ATOM 936 C C . VAL A 1 119 ? -4.645 -2.556 -1.688 1.00 96.88 119 VAL A C 1
ATOM 938 O O . VAL A 1 119 ? -3.962 -2.525 -2.714 1.00 96.88 119 VAL A O 1
ATOM 941 N N . ALA A 1 120 ? -5.957 -2.302 -1.699 1.00 97.19 120 ALA A N 1
ATOM 942 C CA . ALA A 1 120 ? -6.682 -1.969 -2.924 1.00 97.19 120 ALA A CA 1
ATOM 943 C C . ALA A 1 120 ? -6.130 -0.694 -3.580 1.00 97.19 120 ALA A C 1
ATOM 945 O O . ALA A 1 120 ? -5.784 -0.695 -4.760 1.00 97.19 120 ALA A O 1
ATOM 946 N N . GLU A 1 121 ? -5.962 0.376 -2.809 1.00 97.25 121 GLU A N 1
ATOM 947 C CA . GLU A 1 121 ? -5.514 1.663 -3.334 1.00 97.25 121 GLU A CA 1
ATOM 948 C C . GLU A 1 121 ? -4.058 1.622 -3.826 1.00 97.25 121 GLU A C 1
ATOM 950 O O . GLU A 1 121 ? -3.736 2.212 -4.858 1.00 97.25 121 GLU A O 1
ATOM 955 N N . TRP A 1 122 ? -3.151 0.929 -3.127 1.00 97.75 122 TRP A N 1
ATOM 956 C CA . TRP A 1 122 ? -1.778 0.734 -3.610 1.00 97.75 122 TRP A CA 1
ATOM 957 C C . TRP A 1 122 ? -1.725 -0.142 -4.864 1.00 97.75 122 TRP A C 1
ATOM 959 O O . TRP A 1 122 ? -0.974 0.171 -5.792 1.00 97.75 122 TRP A O 1
ATOM 969 N N . THR A 1 123 ? -2.579 -1.165 -4.948 1.00 97.81 123 THR A N 1
ATOM 970 C CA . THR A 1 123 ? -2.735 -1.989 -6.157 1.00 97.81 123 THR A CA 1
ATOM 971 C C . THR A 1 123 ? -3.190 -1.148 -7.346 1.00 97.81 123 THR A C 1
ATOM 973 O O . THR A 1 123 ? -2.609 -1.230 -8.429 1.00 97.81 123 THR A O 1
ATOM 976 N N . GLU A 1 124 ? -4.180 -0.280 -7.153 1.00 98.12 124 GLU A N 1
ATOM 977 C CA . GLU A 1 124 ? -4.663 0.621 -8.199 1.00 98.12 124 GLU A CA 1
ATOM 978 C C . GLU A 1 124 ? -3.600 1.651 -8.610 1.00 98.12 124 GLU A C 1
ATOM 980 O O . GLU A 1 124 ? -3.407 1.895 -9.804 1.00 98.12 124 GLU A O 1
ATOM 985 N N . ARG A 1 125 ? -2.829 2.201 -7.659 1.00 98.50 125 ARG A N 1
ATOM 986 C CA . ARG A 1 125 ? -1.682 3.081 -7.964 1.00 98.50 125 ARG A CA 1
ATOM 987 C C . ARG A 1 125 ? -0.630 2.369 -8.812 1.00 98.50 125 ARG A C 1
ATOM 989 O O . ARG A 1 125 ? -0.128 2.954 -9.776 1.00 98.50 125 ARG A O 1
ATOM 996 N N . LEU A 1 126 ? -0.318 1.112 -8.498 1.00 98.56 126 LEU A N 1
ATOM 997 C CA . LEU A 1 126 ? 0.585 0.290 -9.300 1.00 98.56 126 LEU A CA 1
ATOM 998 C C . LEU A 1 126 ? 0.011 0.026 -10.702 1.00 98.56 126 LEU A C 1
ATOM 1000 O O . LEU A 1 126 ? 0.725 0.173 -11.694 1.00 98.56 126 LEU A O 1
ATOM 1004 N N . ALA A 1 127 ? -1.282 -0.284 -10.815 1.00 98.56 127 ALA A N 1
ATOM 1005 C CA . ALA A 1 127 ? -1.943 -0.482 -12.104 1.00 98.56 127 ALA A CA 1
ATOM 1006 C C . ALA A 1 127 ? -1.885 0.778 -12.988 1.00 98.56 127 ALA A C 1
ATOM 1008 O O . ALA A 1 127 ? -1.583 0.688 -14.184 1.00 98.56 127 ALA A O 1
ATOM 1009 N N . VAL A 1 128 ? -2.103 1.960 -12.401 1.00 98.69 128 VAL A N 1
ATOM 1010 C CA . VAL A 1 128 ? -1.947 3.253 -13.085 1.00 98.69 128 VAL A CA 1
ATOM 1011 C C . VAL A 1 128 ? -0.491 3.480 -13.50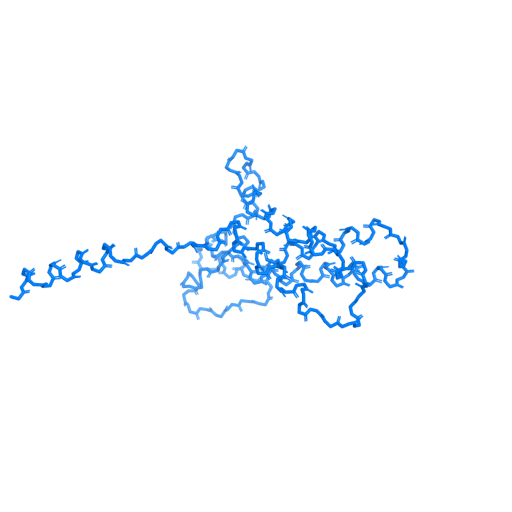3 1.00 98.69 128 VAL A C 1
ATOM 1013 O O . VAL A 1 128 ? -0.245 3.895 -14.635 1.00 98.69 128 VAL A O 1
ATOM 1016 N N . ALA A 1 129 ? 0.485 3.159 -12.648 1.00 98.56 129 ALA A N 1
ATOM 1017 C CA . ALA A 1 129 ? 1.904 3.262 -12.994 1.00 98.56 129 ALA A CA 1
ATOM 1018 C C . ALA A 1 129 ? 2.286 2.333 -14.164 1.00 98.56 129 ALA A C 1
ATOM 1020 O O . ALA A 1 129 ? 3.007 2.752 -15.070 1.00 98.56 129 ALA A O 1
ATOM 1021 N N . PHE A 1 130 ? 1.734 1.117 -14.228 1.00 98.56 130 PHE A N 1
ATOM 1022 C CA . PHE A 1 130 ? 1.906 0.245 -15.392 1.00 98.56 130 PHE A CA 1
ATOM 1023 C C . PHE A 1 130 ? 1.225 0.783 -16.651 1.00 98.56 130 PHE A C 1
ATOM 1025 O O . PHE A 1 130 ? 1.767 0.633 -17.746 1.00 98.56 130 PHE A O 1
ATOM 1032 N N . ALA A 1 131 ? 0.056 1.417 -16.530 1.00 98.56 131 ALA A N 1
ATOM 1033 C CA . ALA A 1 131 ? -0.583 2.085 -17.663 1.00 98.56 131 ALA A CA 1
ATOM 1034 C C . ALA A 1 131 ? 0.288 3.217 -18.218 1.00 98.56 131 ALA A C 1
ATOM 1036 O O . ALA A 1 131 ? 0.434 3.351 -19.433 1.00 98.56 131 ALA A O 1
ATOM 1037 N N . GLU A 1 132 ? 0.924 3.977 -17.330 1.00 98.50 132 GLU A N 1
ATOM 1038 C CA . GLU A 1 132 ? 1.900 4.996 -17.692 1.00 98.50 132 GLU A CA 1
ATOM 1039 C C . GLU A 1 132 ? 3.134 4.380 -18.374 1.00 98.50 132 GLU A C 1
ATOM 1041 O O . GLU A 1 132 ? 3.554 4.846 -19.434 1.00 98.50 132 GLU A O 1
ATOM 1046 N N . HIS A 1 133 ? 3.664 3.278 -17.832 1.00 98.44 133 HIS A N 1
ATOM 1047 C CA . HIS A 1 133 ? 4.797 2.556 -18.414 1.00 98.44 133 HIS A CA 1
ATOM 1048 C C . HIS A 1 133 ? 4.493 2.067 -19.833 1.00 98.44 133 HIS A C 1
ATOM 1050 O O . HIS A 1 133 ? 5.321 2.234 -20.720 1.00 98.44 133 HIS A O 1
ATOM 1056 N N . ARG A 1 134 ? 3.288 1.545 -20.095 1.00 98.12 134 ARG A N 1
ATOM 1057 C CA . ARG A 1 134 ? 2.890 1.138 -21.455 1.00 98.12 134 ARG A CA 1
ATOM 1058 C C . ARG A 1 134 ? 2.967 2.286 -22.465 1.00 98.12 134 ARG A C 1
ATOM 1060 O O . ARG A 1 134 ? 3.247 2.041 -23.634 1.00 98.12 134 ARG A O 1
ATOM 1067 N N . LYS A 1 135 ? 2.731 3.529 -22.033 1.00 98.44 135 LYS A N 1
ATOM 1068 C CA . LYS A 1 135 ? 2.826 4.717 -22.891 1.00 98.44 135 LYS A CA 1
ATOM 1069 C C . LYS A 1 135 ? 4.267 5.215 -23.054 1.00 98.44 135 LYS A C 1
ATOM 1071 O O . LYS A 1 135 ? 4.613 5.720 -24.119 1.00 98.44 135 LYS A O 1
ATOM 1076 N N . TRP A 1 136 ? 5.102 5.059 -22.027 1.00 98.50 136 TRP A N 1
ATOM 1077 C CA . TRP A 1 136 ? 6.501 5.502 -22.023 1.00 98.50 136 TRP A CA 1
ATOM 1078 C C . TRP A 1 136 ? 7.436 4.428 -21.436 1.00 98.50 136 TRP A C 1
ATOM 1080 O O . TRP A 1 136 ? 7.965 4.596 -20.333 1.00 98.50 136 TRP A O 1
ATOM 1090 N N . PRO A 1 137 ? 7.680 3.327 -22.170 1.00 97.62 137 PRO A N 1
ATOM 1091 C CA . PRO A 1 137 ? 8.300 2.123 -21.607 1.00 97.62 137 PRO A CA 1
ATOM 1092 C C . PRO A 1 137 ? 9.750 2.319 -21.156 1.00 97.62 137 PRO A C 1
ATOM 1094 O O . PRO A 1 137 ? 10.185 1.716 -20.178 1.00 97.62 137 PRO A O 1
ATOM 1097 N N . ASN A 1 138 ? 10.487 3.218 -21.809 1.00 97.50 138 ASN A N 1
ATOM 1098 C CA . ASN A 1 138 ? 11.905 3.458 -21.523 1.00 97.50 138 ASN A CA 1
ATOM 1099 C C . ASN A 1 138 ? 12.141 4.554 -20.468 1.00 97.50 138 ASN A C 1
ATOM 1101 O O . ASN A 1 138 ? 13.281 4.940 -20.224 1.00 97.50 138 ASN A O 1
ATOM 1105 N N . ASN A 1 139 ? 11.081 5.093 -19.856 1.00 98.56 139 ASN A N 1
ATOM 1106 C CA . ASN A 1 139 ? 11.219 6.116 -18.827 1.00 98.56 139 ASN A CA 1
ATOM 1107 C C . ASN A 1 139 ? 11.557 5.471 -17.471 1.00 98.56 139 ASN A C 1
ATOM 1109 O O . ASN A 1 139 ? 10.706 4.852 -16.825 1.00 98.56 139 ASN A O 1
ATOM 1113 N N . SER A 1 140 ? 12.798 5.657 -17.022 1.00 98.06 140 SER A N 1
ATOM 1114 C CA . SER A 1 140 ? 13.320 5.085 -15.775 1.00 98.06 140 SER A CA 1
ATOM 1115 C C . SER A 1 140 ? 12.608 5.587 -14.515 1.00 98.06 140 SER A C 1
ATOM 1117 O O . SER A 1 140 ? 12.526 4.853 -13.528 1.00 98.06 140 SER A O 1
ATOM 1119 N N . PHE A 1 141 ? 12.040 6.795 -14.528 1.00 98.44 141 PHE A N 1
ATOM 1120 C CA . PHE A 1 141 ? 11.278 7.319 -13.391 1.00 98.44 141 PHE A CA 1
ATOM 1121 C C . PHE A 1 141 ? 9.958 6.564 -13.203 1.00 98.44 141 PHE A C 1
ATOM 1123 O O . PHE A 1 141 ? 9.582 6.239 -12.077 1.00 98.44 141 PHE A O 1
ATOM 1130 N N . ILE A 1 142 ? 9.281 6.218 -14.303 1.00 98.69 142 ILE A N 1
ATOM 1131 C CA . ILE A 1 142 ? 8.036 5.438 -14.260 1.00 98.69 142 ILE A CA 1
ATOM 1132 C C . ILE A 1 142 ? 8.326 4.007 -13.807 1.00 98.69 142 ILE A C 1
ATOM 1134 O O . ILE A 1 142 ? 7.615 3.473 -12.955 1.00 98.69 142 ILE A O 1
ATOM 1138 N N . GLN A 1 143 ? 9.400 3.407 -14.326 1.00 98.56 143 GLN A N 1
ATOM 1139 C CA . GLN A 1 143 ? 9.850 2.086 -13.890 1.00 98.56 143 GLN A CA 1
ATOM 1140 C C . GLN A 1 143 ? 10.135 2.074 -12.382 1.00 98.56 143 GLN A C 1
ATOM 1142 O O . GLN A 1 143 ? 9.585 1.244 -11.664 1.00 98.56 143 GLN A O 1
ATOM 1147 N N . SER A 1 144 ? 10.902 3.051 -11.884 1.00 98.38 144 SER A N 1
ATOM 1148 C CA . SER A 1 144 ? 11.228 3.180 -10.456 1.00 98.38 144 SER A CA 1
ATOM 1149 C C . SER A 1 144 ? 9.975 3.306 -9.588 1.00 98.38 144 SER A C 1
ATOM 1151 O O . SER A 1 144 ? 9.859 2.638 -8.563 1.00 98.38 144 SER A O 1
ATOM 1153 N N . LYS A 1 145 ? 8.997 4.104 -10.030 1.00 97.50 145 LYS A N 1
ATOM 1154 C CA . LYS A 1 145 ? 7.707 4.255 -9.352 1.00 97.50 145 LYS A CA 1
ATOM 1155 C C . LYS A 1 145 ? 6.947 2.930 -9.239 1.00 97.50 145 LYS A C 1
ATOM 1157 O O . LYS A 1 145 ? 6.418 2.635 -8.172 1.00 97.50 145 LYS A O 1
ATOM 1162 N N . CYS A 1 146 ? 6.928 2.120 -10.303 1.00 98.62 146 CYS A N 1
ATOM 1163 C CA . CYS A 1 146 ? 6.303 0.794 -10.264 1.00 98.62 146 CYS A CA 1
ATOM 1164 C C . CYS A 1 146 ? 6.952 -0.098 -9.195 1.00 98.62 146 CYS A C 1
ATOM 1166 O O . CYS A 1 146 ? 6.242 -0.774 -8.460 1.00 98.62 146 CYS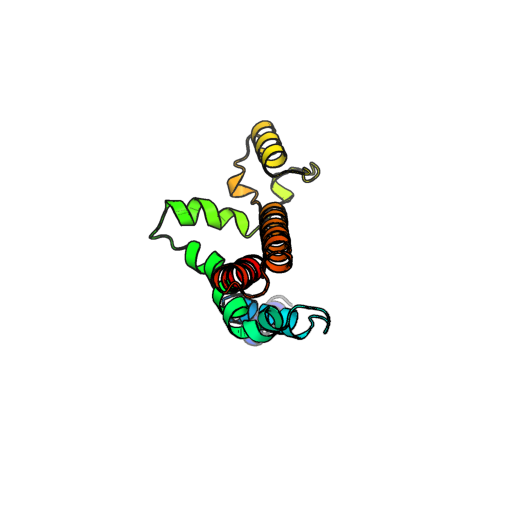 A O 1
ATOM 1168 N N . LEU A 1 147 ? 8.287 -0.075 -9.080 1.00 98.62 147 LEU A N 1
ATOM 1169 C CA . LEU A 1 147 ? 9.006 -0.885 -8.091 1.00 98.62 147 LEU A CA 1
ATOM 1170 C C . LEU A 1 147 ? 8.681 -0.462 -6.651 1.00 98.62 147 LEU A C 1
ATOM 1172 O O . LEU A 1 147 ? 8.450 -1.321 -5.804 1.00 98.62 147 LEU A O 1
ATOM 1176 N N . VAL A 1 148 ? 8.619 0.847 -6.385 1.00 98.31 148 VAL A N 1
ATOM 1177 C CA . VAL A 1 148 ? 8.251 1.374 -5.059 1.00 98.31 148 VAL A CA 1
ATOM 1178 C C . VAL A 1 148 ? 6.817 0.987 -4.705 1.00 98.31 148 VAL A C 1
ATOM 1180 O O . VAL A 1 148 ? 6.581 0.429 -3.639 1.00 98.31 148 VAL A O 1
ATOM 1183 N N . TYR A 1 149 ? 5.858 1.220 -5.606 1.00 98.56 149 TYR A N 1
ATOM 1184 C CA . TYR A 1 149 ? 4.450 0.898 -5.344 1.00 98.56 149 TYR A CA 1
ATOM 1185 C C . TYR A 1 149 ? 4.221 -0.597 -5.142 1.00 98.56 149 TYR A C 1
ATOM 1187 O O . TYR A 1 149 ? 3.416 -0.974 -4.301 1.00 98.56 149 TYR A O 1
ATOM 1195 N N . ALA A 1 150 ? 4.956 -1.448 -5.859 1.00 98.12 150 ALA A N 1
ATOM 1196 C CA . ALA A 1 150 ? 4.919 -2.884 -5.628 1.00 98.12 150 ALA A CA 1
ATOM 1197 C C . ALA A 1 150 ? 5.449 -3.277 -4.245 1.00 98.12 150 ALA A C 1
ATOM 1199 O O . ALA A 1 150 ? 4.889 -4.176 -3.630 1.00 98.12 150 ALA A O 1
ATOM 1200 N N . GLY A 1 151 ? 6.482 -2.591 -3.743 1.00 97.06 151 GLY A N 1
ATOM 1201 C CA . GLY A 1 151 ? 6.963 -2.793 -2.377 1.00 97.06 151 GLY A CA 1
ATOM 1202 C C . GLY A 1 151 ? 5.896 -2.446 -1.339 1.00 97.06 151 GLY A C 1
ATOM 1203 O O . GLY A 1 151 ? 5.671 -3.219 -0.424 1.00 97.06 151 GLY A O 1
ATOM 1204 N N . PHE A 1 152 ? 5.168 -1.345 -1.524 1.00 95.38 152 PHE A N 1
ATOM 1205 C CA . PHE A 1 152 ? 4.130 -0.898 -0.583 1.00 95.38 152 PHE A CA 1
ATOM 1206 C C . PHE A 1 152 ? 2.898 -1.819 -0.509 1.00 95.38 152 PHE A C 1
ATOM 1208 O O . PHE A 1 152 ? 2.131 -1.724 0.444 1.00 95.38 152 PHE A O 1
ATOM 1215 N N . ILE A 1 153 ? 2.689 -2.693 -1.499 1.00 92.69 153 ILE A N 1
ATOM 1216 C CA . ILE A 1 153 ? 1.617 -3.705 -1.478 1.00 92.69 153 ILE A CA 1
ATOM 1217 C C . ILE A 1 153 ? 2.032 -4.952 -0.672 1.00 92.69 153 ILE A C 1
ATOM 1219 O O . ILE A 1 153 ? 1.156 -5.700 -0.236 1.00 92.69 153 ILE A O 1
ATOM 1223 N N . ALA A 1 154 ? 3.338 -5.212 -0.541 1.00 78.19 154 ALA A N 1
ATOM 1224 C CA . ALA A 1 154 ? 3.896 -6.539 -0.271 1.00 78.19 154 ALA A CA 1
ATOM 1225 C C . ALA A 1 154 ? 4.155 -6.884 1.209 1.00 78.19 154 ALA A C 1
ATOM 1227 O O . ALA A 1 154 ? 4.435 -5.987 2.034 1.00 78.19 154 ALA A O 1
#

Radius of gyration: 20.58 Å; chains: 1; bounding box: 38×47×62 Å

pLDDT: mean 92.7, std 10.21, range [56.62, 98.69]

Secondary structure (DSSP, 8-state):
-HHHHHHHHHHHHHH------SSHHHHHHHHHHHHHTS-TTS-HHHHHTHHHHHHHTTHHHHHT-TTSHHHHHHHGGGG-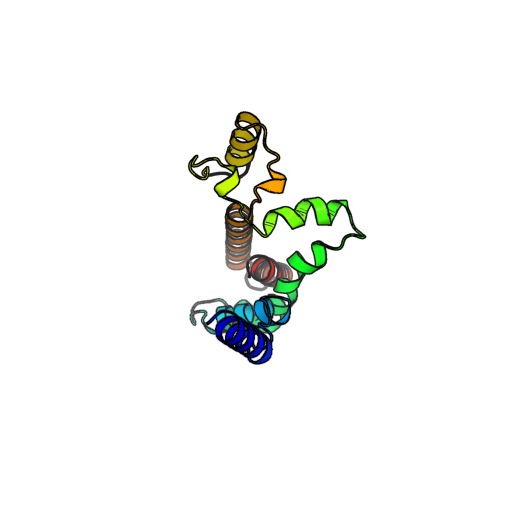--GGGGTTPPPPSSHHHHHHHHHHHT--HHHH--HHHHHHHHHHHHHHHHHHHHHSTT-HHHHHHHHHHHHHH-